Protein AF-A0A937M6S7-F1 (afdb_monomer_lite)

Radius of gyration: 15.02 Å; chains: 1; bounding box: 40×19×40 Å

Sequence (96 aa):
MLNLKNAKRAILVMGVISVAIALLHTFIDQSYVGAMIGISSASVFYYLHRNPMMLMAKSWAEFGELADNSRDQKFVWGFLAYHAIMLAAILYIWLV

Foldseek 3Di:
DDDLVNLLVVLVVQLVVLCVQLCCCLPPVLDLVSNLRSLLSNLVSVQCNQQVCLVVDPDPVSNVVSLVVGPPCCSNVDDDVSVVSSVVSNVSSVPD

Structure (mmCIF, N/CA/C/O backbone):
data_AF-A0A937M6S7-F1
#
_entry.id   AF-A0A937M6S7-F1
#
loop_
_atom_site.group_PDB
_atom_site.id
_atom_site.type_symbol
_atom_site.label_atom_id
_atom_site.label_alt_id
_atom_site.label_comp_id
_atom_site.label_asym_id
_atom_site.label_entity_id
_atom_site.label_seq_id
_atom_site.pdbx_PDB_ins_code
_atom_site.Cartn_x
_atom_site.Cartn_y
_atom_site.Cartn_z
_atom_site.occupancy
_atom_site.B_iso_or_equiv
_atom_site.auth_seq_id
_atom_site.auth_comp_id
_atom_site.auth_asym_id
_atom_site.auth_atom_id
_atom_site.pdbx_PDB_model_num
ATOM 1 N N . MET A 1 1 ? 24.009 1.387 -7.950 1.00 57.12 1 MET A N 1
ATOM 2 C CA . MET A 1 1 ? 22.996 1.047 -8.975 1.00 57.12 1 MET A CA 1
ATOM 3 C C . MET A 1 1 ? 21.982 0.097 -8.351 1.00 57.12 1 MET A C 1
ATOM 5 O O . MET A 1 1 ? 22.388 -0.951 -7.857 1.00 57.12 1 MET A O 1
ATOM 9 N N . LEU A 1 2 ? 20.701 0.471 -8.285 1.00 67.81 2 LEU A N 1
ATOM 10 C CA . LEU A 1 2 ? 19.649 -0.420 -7.788 1.00 67.81 2 LEU A CA 1
ATOM 11 C C . LEU A 1 2 ? 19.486 -1.566 -8.800 1.00 67.81 2 LEU A C 1
ATOM 13 O O . LEU A 1 2 ? 19.226 -1.312 -9.971 1.00 67.81 2 LEU A O 1
ATOM 17 N N . ASN A 1 3 ? 19.698 -2.814 -8.383 1.00 87.06 3 ASN A N 1
ATOM 18 C CA . ASN A 1 3 ? 19.375 -3.968 -9.222 1.00 87.06 3 ASN A CA 1
ATOM 19 C C . ASN A 1 3 ? 17.946 -4.445 -8.918 1.00 87.06 3 ASN A C 1
ATOM 21 O O . ASN A 1 3 ? 17.404 -4.180 -7.842 1.00 87.06 3 ASN A O 1
ATOM 25 N N . LEU A 1 4 ? 17.341 -5.188 -9.847 1.00 87.56 4 LEU A N 1
ATOM 26 C CA . LEU A 1 4 ? 15.948 -5.634 -9.729 1.00 87.56 4 LEU A CA 1
ATOM 27 C C . LEU A 1 4 ? 15.680 -6.439 -8.443 1.00 87.56 4 LEU A C 1
ATOM 29 O O . LEU A 1 4 ? 14.603 -6.352 -7.855 1.00 87.56 4 LEU A O 1
ATOM 33 N N . LYS A 1 5 ? 16.671 -7.209 -7.976 1.00 88.88 5 LYS A N 1
ATOM 34 C CA . LYS A 1 5 ? 16.579 -7.986 -6.731 1.00 88.88 5 LYS A CA 1
ATOM 35 C C . LYS A 1 5 ? 16.431 -7.073 -5.512 1.00 88.88 5 LYS A C 1
ATOM 37 O O . LYS A 1 5 ? 15.583 -7.326 -4.659 1.00 88.88 5 LYS A O 1
ATOM 42 N N . ASN A 1 6 ? 17.228 -6.013 -5.442 1.00 89.31 6 ASN A N 1
ATOM 43 C CA . ASN A 1 6 ? 17.185 -5.042 -4.356 1.00 89.31 6 ASN A CA 1
ATOM 44 C C . ASN A 1 6 ? 15.929 -4.167 -4.442 1.00 89.31 6 ASN A C 1
ATOM 46 O O . ASN A 1 6 ? 15.321 -3.909 -3.409 1.00 89.31 6 ASN A O 1
ATOM 50 N N . ALA A 1 7 ? 15.481 -3.808 -5.651 1.00 88.06 7 ALA A N 1
ATOM 51 C CA . ALA A 1 7 ? 14.222 -3.091 -5.866 1.00 88.06 7 ALA A CA 1
ATOM 52 C C . ALA A 1 7 ? 13.021 -3.876 -5.315 1.00 88.06 7 ALA A C 1
ATOM 54 O O . ALA A 1 7 ? 12.255 -3.361 -4.505 1.00 88.06 7 ALA A O 1
ATOM 55 N N . LYS A 1 8 ? 12.906 -5.165 -5.665 1.00 90.81 8 LYS A N 1
ATOM 56 C CA . LYS A 1 8 ? 11.847 -6.049 -5.149 1.00 90.81 8 LYS A CA 1
ATOM 57 C C . LYS A 1 8 ? 11.852 -6.153 -3.624 1.00 90.81 8 LYS A C 1
ATOM 59 O O . LYS A 1 8 ? 10.788 -6.142 -3.011 1.00 90.81 8 LYS A O 1
ATOM 64 N N . ARG A 1 9 ? 13.040 -6.261 -3.016 1.00 91.62 9 ARG A N 1
ATOM 65 C CA . ARG A 1 9 ? 13.192 -6.312 -1.553 1.00 91.62 9 ARG A CA 1
ATOM 66 C C . ARG A 1 9 ? 12.766 -5.003 -0.899 1.00 91.62 9 ARG A C 1
ATOM 68 O O . ARG A 1 9 ? 12.017 -5.045 0.067 1.00 91.62 9 ARG A O 1
ATOM 75 N N . ALA A 1 10 ? 13.199 -3.869 -1.445 1.00 91.12 10 ALA A N 1
ATOM 76 C CA . ALA A 1 10 ? 12.814 -2.556 -0.946 1.00 91.12 10 ALA A CA 1
ATOM 77 C C . ALA A 1 10 ? 11.293 -2.363 -1.014 1.00 91.12 10 ALA A C 1
ATOM 79 O O . ALA A 1 10 ? 10.688 -2.013 -0.009 1.00 91.12 10 ALA A O 1
ATOM 80 N N . ILE A 1 11 ? 10.660 -2.690 -2.148 1.00 94.06 11 ILE A N 1
ATOM 81 C CA . ILE A 1 11 ? 9.198 -2.614 -2.295 1.00 94.06 11 ILE A CA 1
ATOM 82 C C . ILE A 1 11 ? 8.485 -3.479 -1.253 1.00 94.06 11 ILE A C 1
ATOM 84 O O . ILE A 1 11 ? 7.525 -3.026 -0.639 1.00 94.06 11 ILE A O 1
ATOM 88 N N . LEU A 1 12 ? 8.946 -4.716 -1.049 1.00 94.12 12 LEU A N 1
ATOM 89 C CA . LEU A 1 12 ? 8.335 -5.617 -0.075 1.00 94.12 12 LEU A CA 1
ATOM 90 C C . LEU A 1 12 ? 8.404 -5.028 1.340 1.00 94.12 12 LEU A C 1
ATOM 92 O O . LEU A 1 12 ? 7.398 -5.006 2.042 1.00 94.12 12 LEU A O 1
ATOM 96 N N . VAL A 1 13 ? 9.573 -4.517 1.733 1.00 95.62 13 VAL A N 1
ATOM 97 C CA . VAL A 1 13 ? 9.773 -3.865 3.034 1.00 95.62 13 VAL A CA 1
ATOM 98 C C . VAL A 1 13 ? 8.857 -2.649 3.175 1.00 95.62 13 VAL A C 1
ATOM 100 O O . VAL A 1 13 ? 8.172 -2.523 4.184 1.00 95.62 13 VAL A O 1
ATOM 103 N N . MET A 1 14 ? 8.771 -1.799 2.149 1.00 96.44 14 MET A N 1
ATOM 104 C CA . MET A 1 14 ? 7.884 -0.632 2.157 1.00 96.44 14 MET A CA 1
ATOM 105 C C . MET A 1 14 ? 6.404 -1.018 2.229 1.00 96.44 14 MET A C 1
ATOM 107 O O . MET A 1 14 ? 5.632 -0.358 2.922 1.00 96.44 14 MET A O 1
ATOM 111 N N . GLY A 1 15 ? 6.006 -2.113 1.577 1.00 96.50 15 GLY A N 1
ATOM 112 C CA . GLY A 1 15 ? 4.661 -2.673 1.695 1.00 96.50 15 GLY A CA 1
ATOM 113 C C . GLY A 1 15 ? 4.346 -3.105 3.127 1.00 96.50 15 GLY A C 1
ATOM 114 O O . GLY A 1 15 ? 3.308 -2.726 3.662 1.00 96.50 15 GLY A O 1
ATOM 115 N N . VAL A 1 16 ? 5.266 -3.820 3.782 1.00 97.25 16 VAL A N 1
ATOM 116 C CA . VAL A 1 16 ? 5.113 -4.238 5.187 1.00 97.25 16 VAL A CA 1
ATOM 117 C C . VAL A 1 16 ? 5.040 -3.031 6.125 1.00 97.25 16 VAL A C 1
ATOM 119 O O . VAL A 1 16 ? 4.157 -2.980 6.978 1.00 97.25 16 VAL A O 1
ATOM 122 N N . ILE A 1 17 ? 5.914 -2.036 5.944 1.00 97.94 17 ILE A N 1
ATOM 123 C CA . ILE A 1 17 ? 5.889 -0.792 6.728 1.00 97.94 17 ILE A CA 1
ATOM 124 C C . ILE A 1 17 ? 4.551 -0.070 6.545 1.00 97.94 17 ILE A C 1
ATOM 126 O O . ILE A 1 17 ? 3.961 0.378 7.520 1.00 97.94 17 ILE A O 1
ATOM 130 N N . SER A 1 18 ? 4.034 -0.001 5.318 1.00 97.69 18 SER A N 1
ATOM 131 C CA . SER A 1 18 ? 2.754 0.659 5.036 1.00 97.69 18 SER A CA 1
ATOM 132 C C . SER A 1 18 ? 1.581 -0.029 5.736 1.00 97.69 18 SER A C 1
ATOM 134 O O . SER A 1 18 ? 0.718 0.646 6.290 1.00 97.69 18 SER A O 1
ATOM 136 N N . VAL A 1 19 ? 1.576 -1.367 5.774 1.00 97.56 19 VAL A N 1
ATOM 137 C CA . VAL A 1 19 ? 0.590 -2.134 6.551 1.00 97.56 19 VAL A CA 1
ATOM 138 C C . VAL A 1 19 ? 0.745 -1.854 8.046 1.00 97.56 19 VAL A C 1
ATOM 140 O O . VAL A 1 19 ? -0.252 -1.616 8.719 1.00 97.56 19 VAL A O 1
ATOM 143 N N . ALA A 1 20 ? 1.971 -1.822 8.573 1.00 98.06 20 ALA A N 1
ATOM 144 C CA . ALA A 1 20 ? 2.206 -1.504 9.981 1.00 98.06 20 ALA A CA 1
ATOM 145 C C . ALA A 1 20 ? 1.711 -0.093 10.350 1.00 98.06 20 ALA A C 1
ATOM 147 O O . ALA A 1 20 ? 1.053 0.068 11.372 1.00 98.06 20 ALA A O 1
ATOM 148 N N . ILE A 1 21 ? 1.953 0.903 9.491 1.00 97.88 21 ILE A N 1
ATOM 149 C CA . ILE A 1 21 ? 1.446 2.278 9.640 1.00 97.88 21 ILE A CA 1
ATOM 150 C C . ILE A 1 21 ? -0.086 2.298 9.612 1.00 97.88 21 ILE A C 1
ATOM 152 O O . ILE A 1 21 ? -0.706 2.951 10.450 1.00 97.88 21 ILE A O 1
ATOM 156 N N . ALA A 1 22 ? -0.704 1.557 8.685 1.00 97.88 22 ALA A N 1
ATOM 157 C CA . ALA A 1 22 ? -2.157 1.439 8.613 1.00 97.88 22 ALA A CA 1
ATOM 158 C C . ALA A 1 22 ? -2.736 0.891 9.924 1.00 97.88 22 ALA A C 1
ATOM 160 O O . ALA A 1 22 ? -3.687 1.457 10.456 1.00 97.88 22 ALA A O 1
ATOM 161 N N . LEU A 1 23 ? -2.146 -0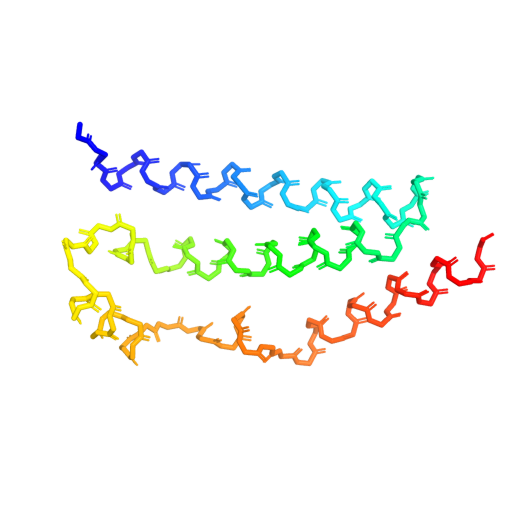.178 10.465 1.00 98.12 23 LEU A N 1
ATOM 162 C CA . LEU A 1 23 ? -2.583 -0.789 11.720 1.00 98.12 23 LEU A CA 1
ATOM 163 C C . LEU A 1 23 ? -2.367 0.148 12.916 1.00 98.12 23 LEU A C 1
ATOM 165 O O . LEU A 1 23 ? -3.295 0.345 13.693 1.00 98.12 23 LEU A O 1
ATOM 169 N N . LEU A 1 24 ? -1.182 0.755 13.039 1.00 98.25 24 LEU A N 1
ATOM 170 C CA . LEU A 1 24 ? -0.852 1.695 14.115 1.00 98.25 24 LEU A CA 1
ATOM 171 C C . LEU A 1 24 ? -1.861 2.846 14.166 1.00 98.25 24 LEU A C 1
ATOM 173 O O . LEU A 1 24 ? -2.467 3.096 15.204 1.00 98.25 24 LEU A O 1
ATOM 177 N N . HIS A 1 25 ? -2.101 3.511 13.038 1.00 98.19 25 HIS A N 1
ATOM 178 C CA . HIS A 1 25 ? -2.993 4.665 13.019 1.00 98.19 25 HIS A CA 1
ATOM 179 C C . HIS A 1 25 ? -4.478 4.309 13.013 1.00 98.19 25 HIS A C 1
ATOM 181 O O . HIS A 1 25 ? -5.285 5.164 13.358 1.00 98.19 25 HIS A O 1
ATOM 187 N N . THR A 1 26 ? -4.853 3.078 12.659 1.00 97.94 26 THR A N 1
ATOM 188 C CA . THR A 1 26 ? -6.245 2.626 12.801 1.00 97.94 26 THR A CA 1
ATOM 189 C C . THR A 1 26 ? -6.553 2.251 14.245 1.00 97.94 26 THR A C 1
ATOM 191 O O . THR A 1 26 ? -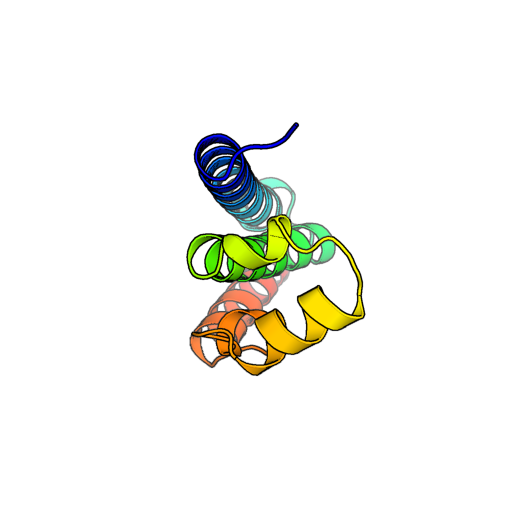7.573 2.674 14.774 1.00 97.94 26 THR A O 1
ATOM 194 N N . PHE A 1 27 ? -5.680 1.474 14.893 1.00 97.75 27 PHE A N 1
ATOM 195 C CA . PHE A 1 27 ? -6.001 0.812 16.160 1.00 97.75 27 PHE A CA 1
ATOM 196 C C . PHE A 1 27 ? -5.395 1.463 17.406 1.00 97.75 27 PHE A C 1
ATOM 198 O O . PHE A 1 27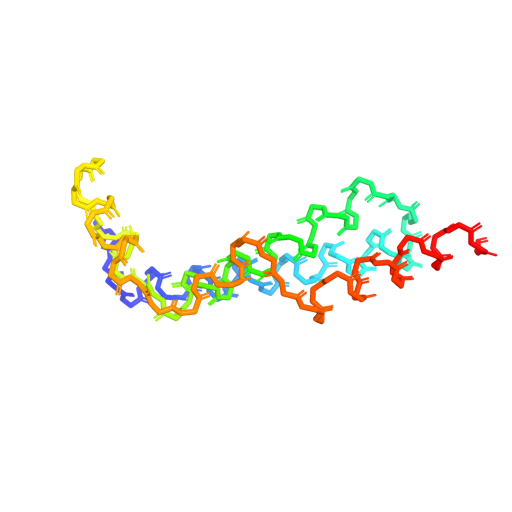 ? -5.913 1.228 18.493 1.00 97.75 27 PHE A O 1
ATOM 205 N N . ILE A 1 28 ? -4.309 2.231 17.273 1.00 97.12 28 ILE A N 1
ATOM 206 C CA . ILE A 1 28 ? -3.580 2.810 18.412 1.00 97.12 28 ILE A CA 1
ATOM 207 C C . ILE A 1 28 ? -3.701 4.334 18.401 1.00 97.12 28 ILE A C 1
ATOM 209 O O . ILE A 1 28 ? -4.260 4.897 19.334 1.00 97.12 28 ILE A O 1
ATOM 213 N N . ASP A 1 29 ? -3.231 5.001 17.342 1.00 96.88 29 ASP A N 1
ATOM 214 C CA . ASP A 1 29 ? -3.232 6.475 17.299 1.00 96.88 29 ASP A CA 1
ATOM 215 C C . ASP A 1 29 ? -4.570 7.062 16.836 1.00 96.88 29 ASP A C 1
ATOM 217 O O . ASP A 1 29 ? -4.786 8.266 16.958 1.00 96.88 29 ASP A O 1
ATOM 221 N N . GLN A 1 30 ? -5.431 6.234 16.234 1.00 96.38 30 GLN A N 1
ATOM 222 C CA . GLN A 1 30 ? -6.761 6.614 15.745 1.00 96.38 30 GLN A CA 1
ATOM 223 C C . GLN A 1 30 ? -6.749 7.864 14.838 1.00 96.38 30 GLN A C 1
ATOM 225 O O . GLN A 1 30 ? -7.617 8.733 14.887 1.00 96.38 30 GLN A O 1
ATOM 230 N N . SER A 1 31 ? -5.738 7.967 13.974 1.00 97.00 31 SER A N 1
ATOM 231 C CA . SER A 1 31 ? -5.576 9.079 13.038 1.00 97.00 31 SER A CA 1
ATOM 232 C C . SER A 1 31 ? -6.122 8.705 11.667 1.00 97.00 31 SER A C 1
ATOM 234 O O . SER A 1 31 ? -5.534 7.881 10.964 1.00 97.00 31 SER A O 1
ATOM 236 N N . TYR A 1 32 ? -7.201 9.367 11.235 1.00 96.12 32 TYR A N 1
ATOM 237 C CA . TYR A 1 32 ? -7.779 9.166 9.900 1.00 96.12 32 TYR A CA 1
ATOM 238 C C . TYR A 1 32 ? -6.744 9.332 8.786 1.00 96.12 32 TYR A C 1
ATOM 240 O O . TYR A 1 32 ? -6.638 8.493 7.892 1.00 96.12 32 TYR A O 1
ATOM 248 N N . VAL A 1 33 ? -5.953 10.407 8.854 1.00 96.88 33 VAL A N 1
ATOM 249 C CA . VAL A 1 33 ? -4.934 10.718 7.844 1.00 96.88 33 VAL A CA 1
ATOM 250 C C . VAL A 1 33 ? -3.850 9.644 7.834 1.00 96.88 33 VAL A C 1
ATOM 252 O O . VAL A 1 33 ? -3.501 9.142 6.767 1.00 96.88 33 VAL A O 1
ATOM 255 N N . GLY A 1 34 ? -3.364 9.240 9.010 1.00 96.69 34 GLY A N 1
ATOM 256 C CA . GLY A 1 34 ? -2.353 8.190 9.127 1.00 96.69 34 GLY A CA 1
ATOM 257 C C . GLY A 1 34 ? -2.839 6.839 8.591 1.00 96.69 34 GLY A C 1
ATOM 258 O O . GLY A 1 34 ? -2.135 6.192 7.813 1.00 96.69 34 GLY A O 1
ATOM 259 N N . ALA A 1 35 ? -4.068 6.442 8.935 1.00 97.00 35 ALA A N 1
ATOM 260 C CA . ALA A 1 35 ? -4.676 5.200 8.467 1.00 97.00 35 ALA A CA 1
ATOM 261 C C . ALA A 1 35 ? -4.858 5.201 6.939 1.00 97.00 35 ALA A C 1
ATOM 263 O O . ALA A 1 35 ? -4.444 4.257 6.263 1.00 97.00 35 ALA A O 1
ATOM 264 N N . MET A 1 36 ? -5.388 6.295 6.377 1.00 96.06 36 MET A N 1
ATOM 265 C CA . MET A 1 36 ? -5.552 6.476 4.929 1.00 96.06 36 MET A CA 1
ATOM 266 C C . MET A 1 36 ? -4.233 6.371 4.167 1.00 96.06 36 MET A C 1
ATOM 268 O O . MET A 1 36 ? -4.165 5.699 3.131 1.00 96.06 36 MET A O 1
ATOM 272 N N . ILE A 1 37 ? -3.186 7.025 4.678 1.00 96.50 37 ILE A N 1
ATOM 273 C CA . ILE A 1 37 ? -1.849 6.984 4.086 1.00 96.50 37 ILE A CA 1
ATOM 274 C C . ILE A 1 37 ? -1.313 5.554 4.113 1.00 96.50 37 ILE A C 1
ATOM 276 O O . ILE A 1 37 ? -0.848 5.070 3.081 1.00 96.50 37 ILE A O 1
ATOM 280 N N . GLY A 1 38 ? -1.411 4.860 5.248 1.00 96.94 38 GLY A N 1
ATOM 281 C CA . GLY A 1 38 ? -0.944 3.481 5.385 1.00 96.94 38 GLY A CA 1
ATOM 282 C C . GLY A 1 38 ? -1.647 2.519 4.423 1.00 96.94 38 GLY A C 1
ATOM 283 O O . GLY A 1 38 ? -0.983 1.802 3.674 1.00 96.94 38 GLY A O 1
ATOM 284 N N . ILE A 1 39 ? -2.986 2.542 4.383 1.00 96.94 39 ILE A N 1
ATOM 285 C CA . ILE A 1 39 ? -3.799 1.653 3.532 1.00 96.94 39 ILE A CA 1
ATOM 286 C C . ILE A 1 39 ? -3.505 1.907 2.047 1.00 96.94 39 ILE A C 1
ATOM 288 O O . ILE A 1 39 ? -3.258 0.968 1.285 1.00 96.94 39 ILE A O 1
ATOM 292 N N . SER A 1 40 ? -3.482 3.176 1.633 1.00 96.00 40 SER A N 1
ATOM 293 C CA . SER A 1 40 ? -3.217 3.549 0.237 1.00 96.00 40 SER A CA 1
ATOM 294 C C . SER A 1 40 ? -1.789 3.196 -0.176 1.00 96.00 40 SER A C 1
ATOM 296 O O . SER A 1 40 ? -1.579 2.602 -1.234 1.00 96.00 40 SER A O 1
ATOM 298 N N . SER A 1 41 ? -0.808 3.462 0.691 1.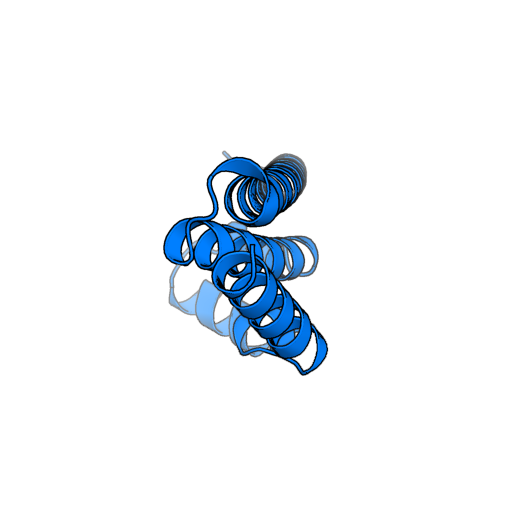00 96.25 41 SER A N 1
ATOM 299 C CA . SER A 1 41 ? 0.593 3.105 0.443 1.00 96.25 41 SER A CA 1
ATOM 300 C C . SER A 1 41 ? 0.774 1.592 0.340 1.00 96.25 41 SER A C 1
ATOM 302 O O . SER A 1 41 ? 1.449 1.122 -0.573 1.00 96.25 41 SER A O 1
ATOM 304 N N . ALA A 1 42 ? 0.120 0.805 1.201 1.00 96.00 42 ALA A N 1
ATOM 305 C CA . ALA A 1 42 ? 0.176 -0.654 1.140 1.00 96.00 42 ALA A CA 1
ATOM 306 C C . ALA A 1 42 ? -0.357 -1.186 -0.200 1.00 96.00 42 ALA A C 1
ATOM 308 O O . ALA A 1 42 ? 0.268 -2.056 -0.811 1.00 96.00 42 ALA A O 1
ATOM 309 N N . SER A 1 43 ? -1.460 -0.616 -0.696 1.00 95.38 43 SER A N 1
ATOM 310 C CA . SER A 1 43 ? -2.026 -0.957 -2.006 1.00 95.38 43 SER A CA 1
ATOM 311 C C . SER A 1 43 ? -1.062 -0.622 -3.154 1.00 95.38 43 SER A C 1
ATOM 313 O O . SER A 1 43 ? -0.779 -1.469 -4.005 1.00 95.38 43 SER A O 1
ATOM 315 N N . VAL A 1 44 ? -0.470 0.576 -3.141 1.00 94.88 44 VAL A N 1
ATOM 316 C CA . VAL A 1 44 ? 0.498 1.011 -4.162 1.00 94.88 44 VAL A CA 1
ATOM 317 C C . VAL A 1 44 ? 1.774 0.164 -4.134 1.00 94.88 44 VAL A C 1
ATOM 319 O O . VAL A 1 44 ? 2.258 -0.262 -5.184 1.00 94.88 44 VAL A O 1
ATOM 322 N N . PHE A 1 45 ? 2.323 -0.147 -2.959 1.00 95.50 45 PHE A N 1
ATOM 323 C CA . PHE A 1 45 ? 3.511 -0.998 -2.867 1.00 95.50 45 PHE A CA 1
ATOM 324 C C . PHE A 1 45 ? 3.221 -2.445 -3.262 1.00 95.50 45 PHE A C 1
ATOM 326 O O . PHE A 1 45 ? 4.085 -3.090 -3.856 1.00 95.50 45 PHE A O 1
ATOM 333 N N . TYR A 1 46 ? 2.007 -2.951 -3.032 1.00 94.00 46 TYR A N 1
ATOM 334 C CA . TYR A 1 46 ? 1.596 -4.240 -3.581 1.00 94.00 46 TYR A CA 1
ATOM 335 C C . TYR A 1 46 ? 1.564 -4.220 -5.118 1.00 94.00 46 TYR A C 1
ATOM 337 O O . TYR A 1 46 ? 2.100 -5.126 -5.761 1.00 94.00 46 TYR A O 1
ATOM 345 N N . TYR A 1 47 ? 1.032 -3.156 -5.724 1.00 95.00 47 TYR A N 1
ATOM 346 C CA . TYR A 1 47 ? 1.094 -2.953 -7.174 1.00 95.00 47 TYR A CA 1
ATOM 347 C C . TYR A 1 47 ? 2.539 -2.918 -7.699 1.00 95.00 47 TYR A C 1
ATOM 349 O O . TYR A 1 47 ? 2.871 -3.628 -8.652 1.00 95.00 47 TYR A O 1
ATOM 357 N N . LEU A 1 48 ? 3.427 -2.155 -7.056 1.00 94.25 48 LEU A N 1
ATOM 358 C CA . LEU A 1 48 ? 4.841 -2.085 -7.440 1.00 94.25 48 LEU A CA 1
ATOM 359 C C . LEU A 1 48 ? 5.552 -3.428 -7.253 1.00 94.25 48 LEU A C 1
ATOM 361 O O . LEU A 1 48 ? 6.434 -3.776 -8.035 1.00 94.25 48 LEU A O 1
ATOM 365 N N . HIS A 1 49 ? 5.154 -4.221 -6.256 1.00 92.56 49 HIS A N 1
ATOM 366 C CA . HIS A 1 49 ? 5.721 -5.548 -6.023 1.00 92.56 49 HIS A CA 1
ATOM 367 C C . HIS A 1 49 ? 5.426 -6.484 -7.201 1.00 92.56 49 HIS A C 1
ATOM 369 O O . HIS A 1 49 ? 6.273 -7.288 -7.599 1.00 92.56 49 HIS A O 1
ATOM 375 N N . ARG A 1 50 ? 4.230 -6.343 -7.780 1.00 91.69 50 ARG A N 1
ATOM 376 C CA . ARG A 1 50 ? 3.754 -7.083 -8.954 1.00 91.69 50 ARG A CA 1
ATOM 377 C C . ARG A 1 50 ? 4.339 -6.546 -10.263 1.00 91.69 50 ARG A C 1
ATOM 379 O O . ARG A 1 50 ? 4.521 -7.325 -11.195 1.00 91.69 50 ARG A O 1
ATOM 386 N N . ASN A 1 51 ? 4.707 -5.264 -10.302 1.00 93.56 51 ASN A N 1
ATOM 387 C CA . ASN A 1 51 ? 5.266 -4.573 -11.468 1.00 93.56 51 ASN A CA 1
ATOM 388 C C . ASN A 1 51 ? 6.633 -3.919 -11.150 1.00 93.56 51 ASN A C 1
ATOM 390 O O . ASN A 1 51 ? 6.798 -2.706 -11.262 1.00 93.56 51 ASN A O 1
ATOM 394 N N . PRO A 1 52 ? 7.661 -4.697 -10.768 1.00 90.44 52 PRO A N 1
ATOM 395 C CA . PRO A 1 52 ? 8.922 -4.169 -10.232 1.00 90.44 52 PRO A CA 1
ATOM 396 C C . PRO A 1 52 ? 9.784 -3.437 -11.273 1.00 90.44 52 PRO A C 1
ATOM 398 O O . PRO A 1 52 ? 10.683 -2.685 -10.900 1.00 90.44 52 PRO A O 1
ATOM 401 N N . MET A 1 53 ? 9.517 -3.646 -12.568 1.00 89.44 53 MET A N 1
ATOM 402 C CA . MET A 1 53 ? 10.187 -2.935 -13.664 1.00 89.44 53 MET A CA 1
ATOM 403 C C . MET A 1 53 ? 9.895 -1.432 -13.642 1.00 89.44 53 MET A C 1
ATOM 405 O O . MET A 1 53 ? 10.732 -0.660 -14.094 1.00 89.44 53 MET A O 1
ATOM 409 N N . MET A 1 54 ? 8.779 -1.010 -13.035 1.00 89.88 54 MET A N 1
ATOM 410 C CA . MET A 1 54 ? 8.430 0.403 -12.851 1.00 89.88 54 MET A CA 1
ATOM 411 C C . MET A 1 54 ? 9.539 1.194 -12.142 1.00 89.88 54 MET A C 1
ATOM 413 O O . MET A 1 54 ? 9.795 2.342 -12.481 1.00 89.88 54 MET A O 1
ATOM 417 N N . LEU A 1 55 ? 10.242 0.573 -11.186 1.00 87.12 55 LEU A N 1
ATOM 418 C CA . LEU A 1 55 ? 11.346 1.212 -10.457 1.00 87.12 55 LEU A CA 1
ATOM 419 C C . LEU A 1 55 ? 12.675 1.224 -11.223 1.00 87.12 55 LEU A C 1
ATOM 421 O O . LEU A 1 55 ? 13.663 1.766 -10.731 1.00 87.12 55 LEU A O 1
ATOM 425 N N . MET A 1 56 ? 12.719 0.580 -12.387 1.00 88.75 56 MET A N 1
ATOM 426 C CA . MET A 1 56 ? 13.898 0.513 -13.249 1.00 88.75 56 MET A CA 1
ATOM 427 C C . MET A 1 56 ? 13.806 1.484 -14.432 1.00 88.75 56 MET A C 1
ATOM 429 O O . MET A 1 56 ? 14.785 1.605 -15.169 1.00 88.75 56 MET A O 1
ATOM 433 N N . ALA A 1 57 ? 12.665 2.163 -14.601 1.00 91.50 57 ALA A N 1
ATOM 434 C CA . ALA A 1 57 ? 12.461 3.147 -15.652 1.00 91.50 57 ALA A CA 1
ATOM 435 C C . ALA A 1 57 ? 13.497 4.274 -15.547 1.00 91.50 57 ALA A C 1
ATOM 437 O O . ALA A 1 57 ? 13.725 4.838 -14.475 1.00 91.50 57 ALA A O 1
ATOM 438 N N . LYS A 1 58 ? 14.131 4.610 -16.669 1.00 91.31 58 LYS A N 1
ATOM 439 C CA . LYS A 1 58 ? 15.176 5.640 -16.748 1.00 91.31 58 LYS A CA 1
ATOM 440 C C . LYS A 1 58 ? 14.622 7.011 -17.115 1.00 91.31 58 LYS A C 1
ATOM 442 O O . LYS A 1 58 ? 15.332 8.007 -17.009 1.00 91.31 58 LYS A O 1
ATOM 447 N N . SER A 1 59 ? 13.376 7.062 -17.577 1.00 94.44 59 SER A N 1
ATOM 448 C CA . SER A 1 59 ? 12.694 8.285 -17.986 1.00 94.44 59 SER A CA 1
ATOM 449 C C . SER A 1 59 ? 11.203 8.216 -17.671 1.00 94.44 59 SER A C 1
ATOM 451 O O . SER A 1 59 ? 10.640 7.136 -17.496 1.00 94.44 59 SER A O 1
ATOM 453 N N . TRP A 1 60 ? 10.553 9.379 -17.654 1.00 91.69 60 TRP A N 1
ATOM 454 C CA . TRP A 1 60 ? 9.100 9.470 -17.504 1.00 91.69 60 TRP A CA 1
ATOM 455 C C . TRP A 1 60 ? 8.335 8.820 -18.661 1.00 91.69 60 TRP A C 1
ATOM 457 O O . TRP A 1 60 ? 7.274 8.253 -18.428 1.00 91.69 60 TRP A O 1
ATOM 467 N N . ALA A 1 61 ? 8.884 8.849 -19.880 1.00 95.31 61 ALA A N 1
ATOM 468 C CA . ALA A 1 61 ? 8.282 8.183 -21.034 1.00 95.31 61 ALA A CA 1
ATOM 469 C C . ALA A 1 61 ? 8.288 6.654 -20.865 1.00 95.31 61 ALA A C 1
ATOM 471 O O . ALA A 1 61 ? 7.249 6.017 -20.999 1.00 95.31 61 ALA A O 1
ATOM 472 N N . GLU A 1 62 ? 9.435 6.085 -20.476 1.00 93.81 62 GLU A N 1
ATOM 473 C CA . GLU A 1 62 ? 9.564 4.648 -20.185 1.00 93.81 62 GLU A CA 1
ATOM 474 C C . GLU A 1 62 ? 8.674 4.232 -19.005 1.00 93.81 62 GLU A C 1
ATOM 476 O O . GLU A 1 62 ? 8.038 3.182 -19.037 1.00 93.81 62 GLU A O 1
ATOM 481 N N . PHE A 1 63 ? 8.582 5.069 -17.966 1.00 92.69 63 PHE A N 1
ATOM 482 C CA . PHE A 1 63 ? 7.681 4.821 -16.844 1.00 92.69 63 PHE A CA 1
ATOM 483 C C . PHE A 1 63 ? 6.211 4.805 -17.280 1.00 92.69 63 PHE A C 1
ATOM 485 O O . PHE A 1 63 ? 5.472 3.927 -16.845 1.00 92.69 63 PHE A O 1
ATOM 492 N N . GLY A 1 64 ? 5.794 5.749 -18.131 1.00 91.38 64 GLY A N 1
ATOM 493 C CA . GLY A 1 64 ? 4.435 5.812 -18.674 1.00 91.38 64 GLY A CA 1
ATOM 494 C C . GLY A 1 64 ? 4.081 4.566 -19.482 1.00 91.38 64 GLY A C 1
ATOM 495 O O . GLY A 1 64 ? 3.071 3.929 -19.209 1.00 91.38 64 GLY A O 1
ATOM 496 N N . GLU A 1 65 ? 4.968 4.137 -20.382 1.00 94.31 65 GLU A N 1
ATOM 497 C CA . GLU A 1 65 ? 4.768 2.916 -21.170 1.00 94.31 65 GLU A CA 1
ATOM 498 C C . GLU A 1 65 ? 4.666 1.665 -20.281 1.00 94.31 65 GLU A C 1
ATOM 500 O O . GLU A 1 65 ? 3.800 0.810 -20.485 1.00 94.31 65 GLU A O 1
ATOM 505 N N . LEU A 1 66 ? 5.514 1.559 -19.252 1.00 94.12 66 LEU A N 1
ATOM 506 C CA . LEU A 1 66 ? 5.432 0.471 -18.278 1.00 94.12 66 LEU A CA 1
ATOM 507 C C . LEU A 1 66 ? 4.149 0.543 -17.438 1.00 94.12 66 LEU A C 1
ATOM 509 O O . LEU A 1 66 ? 3.589 -0.504 -17.116 1.00 94.12 66 LEU A O 1
ATOM 513 N N . ALA A 1 67 ? 3.682 1.745 -17.086 1.00 90.31 67 ALA A N 1
ATOM 514 C CA . ALA A 1 67 ? 2.455 1.951 -16.324 1.00 90.31 67 ALA A CA 1
ATOM 515 C C . ALA A 1 67 ? 1.226 1.531 -17.133 1.00 90.31 67 ALA A C 1
ATOM 517 O O . ALA A 1 67 ? 0.402 0.771 -16.620 1.00 90.31 67 ALA A O 1
ATOM 518 N N . ASP A 1 68 ? 1.138 1.951 -18.392 1.00 91.19 68 ASP A N 1
ATOM 519 C CA . ASP A 1 68 ? 0.020 1.652 -19.291 1.00 91.19 68 ASP A CA 1
ATOM 520 C C . ASP A 1 68 ? -0.110 0.148 -19.556 1.00 91.19 68 ASP A C 1
ATOM 522 O O . ASP A 1 68 ? -1.215 -0.390 -19.601 1.00 91.19 68 ASP A O 1
ATOM 526 N N . ASN A 1 69 ? 1.026 -0.550 -19.641 1.00 91.12 69 ASN A N 1
ATOM 527 C CA . ASN A 1 69 ? 1.087 -1.998 -19.853 1.00 91.12 69 ASN A CA 1
ATOM 528 C C . ASN A 1 69 ? 1.141 -2.821 -18.551 1.00 91.12 69 ASN A C 1
ATOM 530 O O . ASN A 1 69 ? 1.255 -4.052 -18.587 1.00 91.12 69 ASN A O 1
ATOM 534 N N . SER A 1 70 ? 1.101 -2.167 -17.389 1.00 91.31 70 SER A N 1
ATOM 535 C CA . SER A 1 70 ? 1.218 -2.841 -16.097 1.00 91.31 70 SER A CA 1
ATOM 536 C C . SER A 1 70 ? -0.010 -3.691 -15.773 1.00 91.31 70 SER A C 1
ATOM 538 O O . SER A 1 70 ? -1.147 -3.411 -16.158 1.00 91.31 70 SER A O 1
ATOM 540 N N . ARG A 1 71 ? 0.209 -4.751 -14.995 1.00 89.25 71 ARG A N 1
ATOM 541 C CA . ARG A 1 71 ? -0.887 -5.577 -14.483 1.00 89.25 71 ARG A CA 1
ATOM 542 C C . ARG A 1 71 ? -1.434 -4.959 -13.207 1.00 89.25 71 ARG A C 1
ATOM 544 O O . ARG A 1 71 ? -0.724 -4.276 -12.476 1.00 89.25 71 ARG A O 1
ATOM 551 N N . ASP A 1 72 ? -2.676 -5.300 -12.883 1.00 91.00 72 ASP A N 1
ATOM 552 C CA . ASP A 1 72 ? -3.257 -5.016 -11.572 1.00 91.00 72 ASP A CA 1
ATOM 553 C C . ASP A 1 72 ? -3.345 -3.501 -11.224 1.00 91.00 72 ASP A C 1
ATOM 555 O O . ASP A 1 72 ? -3.343 -3.132 -10.050 1.00 91.00 72 ASP A O 1
ATOM 559 N N . GLN A 1 73 ? -3.505 -2.611 -12.218 1.00 90.88 73 GLN A N 1
ATOM 560 C CA . GLN A 1 73 ? -3.663 -1.150 -12.031 1.00 90.88 73 GLN A CA 1
ATOM 561 C C . GLN A 1 73 ? -4.779 -0.754 -11.041 1.00 90.88 73 GLN A C 1
ATOM 563 O O . GLN A 1 73 ? -4.736 0.315 -10.434 1.00 90.88 73 GLN A O 1
ATOM 568 N N . LYS A 1 74 ? -5.763 -1.635 -10.815 1.00 90.88 74 LYS A N 1
ATOM 569 C CA . LYS A 1 74 ? -6.830 -1.481 -9.809 1.00 90.88 74 LYS A CA 1
ATOM 570 C C . LYS A 1 74 ? -6.320 -1.204 -8.387 1.00 90.88 74 LYS A C 1
ATOM 572 O O . LYS A 1 74 ? -7.035 -0.616 -7.590 1.00 90.88 74 LYS A O 1
ATOM 577 N N . PHE A 1 75 ? -5.099 -1.613 -8.042 1.00 90.25 75 PHE A N 1
ATOM 578 C CA . PHE A 1 75 ? -4.511 -1.308 -6.731 1.00 90.25 75 PHE A CA 1
ATOM 579 C C . PHE A 1 75 ? -4.022 0.146 -6.616 1.00 90.25 75 PHE A C 1
ATOM 581 O O . PHE A 1 75 ? -3.799 0.615 -5.503 1.00 90.25 75 PHE A O 1
ATOM 588 N N . VAL A 1 76 ? -3.873 0.858 -7.737 1.00 88.81 76 VAL A N 1
ATOM 589 C CA . VAL A 1 76 ? -3.579 2.299 -7.773 1.00 88.81 76 VAL A CA 1
ATOM 590 C C . VAL A 1 76 ? -4.877 3.100 -7.848 1.00 88.81 76 VAL A C 1
ATOM 592 O O . VAL A 1 76 ? -5.069 4.027 -7.072 1.00 88.81 76 VAL A O 1
ATOM 595 N N . TRP A 1 77 ? -5.787 2.714 -8.746 1.00 85.56 77 TRP A N 1
ATOM 596 C CA . TRP A 1 77 ? -7.050 3.432 -8.969 1.00 85.56 77 TRP A CA 1
ATOM 597 C C . TRP A 1 77 ? -8.117 3.177 -7.900 1.00 85.56 77 TRP A C 1
ATOM 599 O O . TRP A 1 77 ? -9.047 3.966 -7.757 1.00 85.56 77 TRP A O 1
ATOM 609 N N . GLY A 1 78 ? -7.986 2.082 -7.156 1.00 86.69 78 GLY A N 1
ATOM 610 C CA . GLY A 1 78 ? -8.991 1.609 -6.216 1.00 86.69 78 GLY A CA 1
ATOM 611 C C . GLY A 1 78 ? -9.778 0.418 -6.760 1.00 86.69 78 GLY A C 1
ATOM 612 O O . GLY A 1 78 ? -9.972 0.223 -7.961 1.00 86.69 78 GLY A O 1
ATOM 613 N N . PHE A 1 79 ? -10.217 -0.425 -5.834 1.00 89.75 79 PHE A N 1
ATOM 614 C CA . PHE A 1 79 ? -11.087 -1.567 -6.084 1.00 89.75 79 PHE A CA 1
ATOM 615 C C . PHE A 1 79 ? -11.985 -1.773 -4.867 1.00 89.75 79 PHE A C 1
ATOM 617 O O . PHE A 1 79 ? -11.728 -1.223 -3.795 1.00 89.75 79 PHE A O 1
ATOM 624 N N . LEU A 1 80 ? -13.035 -2.583 -5.008 1.00 92.62 80 LEU A N 1
ATOM 625 C CA . LEU A 1 80 ? -14.073 -2.695 -3.981 1.00 92.62 80 LEU A CA 1
ATOM 626 C C . LEU A 1 80 ? -13.518 -3.029 -2.586 1.00 92.62 80 LEU A C 1
ATOM 628 O O . LEU A 1 80 ? -13.909 -2.394 -1.611 1.00 92.62 80 LEU A O 1
ATOM 632 N N . ALA A 1 81 ? -12.572 -3.970 -2.481 1.00 91.75 81 ALA A N 1
ATOM 633 C CA . ALA A 1 81 ? -12.015 -4.332 -1.177 1.00 91.75 81 ALA A CA 1
ATOM 634 C C . ALA A 1 81 ? -11.136 -3.220 -0.580 1.00 91.75 81 ALA A C 1
ATOM 636 O O . ALA A 1 81 ? -11.159 -3.029 0.630 1.00 91.75 81 ALA A O 1
ATOM 637 N N . TYR A 1 82 ? -10.413 -2.452 -1.406 1.00 92.50 82 TYR A N 1
ATOM 638 C CA . TYR A 1 82 ? -9.686 -1.268 -0.936 1.00 92.50 82 TYR A CA 1
ATOM 639 C C . TYR A 1 82 ? -10.643 -0.254 -0.301 1.00 92.50 82 TYR A C 1
ATOM 641 O O . TYR A 1 82 ? -10.410 0.180 0.825 1.00 92.50 82 TYR A O 1
ATOM 649 N N . HIS A 1 83 ? -11.755 0.061 -0.971 1.00 93.81 83 HIS A N 1
ATOM 650 C CA . HIS A 1 83 ? -12.749 0.991 -0.432 1.00 93.81 83 HIS A CA 1
ATOM 651 C C . HIS A 1 83 ? -13.436 0.446 0.824 1.00 93.81 83 HIS A C 1
ATOM 653 O O . HIS A 1 8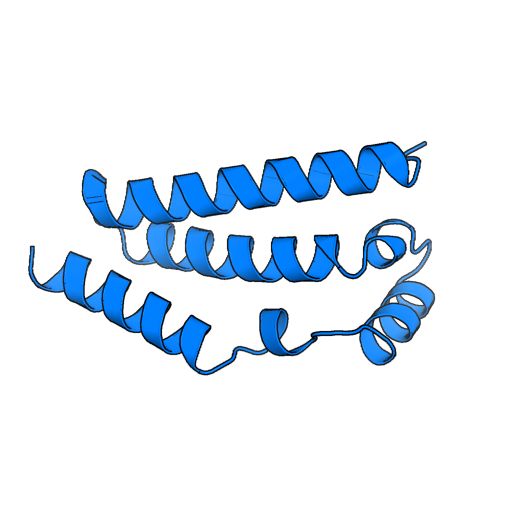3 ? -13.673 1.206 1.758 1.00 93.81 83 HIS A O 1
ATOM 659 N N . ALA A 1 84 ? -13.703 -0.861 0.881 1.00 96.44 84 ALA A N 1
ATOM 660 C CA . ALA A 1 84 ? -14.271 -1.500 2.064 1.00 96.44 84 ALA A CA 1
ATOM 661 C C . ALA A 1 84 ? -13.323 -1.431 3.274 1.00 96.44 84 ALA A C 1
ATOM 663 O O . ALA A 1 84 ? -13.763 -1.080 4.364 1.00 96.44 84 ALA A O 1
ATOM 664 N N . ILE A 1 85 ? -12.027 -1.708 3.084 1.00 95.88 85 ILE A N 1
ATOM 665 C CA . ILE A 1 85 ? -11.011 -1.604 4.145 1.00 95.88 85 ILE A CA 1
ATOM 666 C C . ILE A 1 85 ? -10.866 -0.153 4.606 1.00 95.88 85 ILE A C 1
ATOM 668 O O . ILE A 1 85 ? -10.834 0.108 5.805 1.00 95.88 85 ILE A O 1
ATOM 672 N N . MET A 1 86 ? -10.827 0.790 3.662 1.00 96.06 86 MET A N 1
ATOM 673 C CA . MET A 1 86 ? -10.804 2.217 3.967 1.00 96.06 86 MET A CA 1
ATOM 674 C C . MET A 1 86 ? -12.007 2.632 4.820 1.00 96.06 86 MET A C 1
ATOM 676 O O . MET A 1 86 ? -11.840 3.222 5.886 1.00 96.06 86 MET A O 1
ATOM 680 N N . LEU A 1 87 ? -13.218 2.297 4.373 1.00 96.75 87 LEU A N 1
ATOM 681 C CA . LEU A 1 87 ? -14.438 2.622 5.102 1.00 96.75 87 LEU A CA 1
ATOM 682 C C . LEU A 1 87 ? -14.442 1.978 6.492 1.00 96.75 87 LEU A C 1
ATOM 684 O O . LEU A 1 87 ? -14.773 2.649 7.462 1.00 96.75 87 LEU A O 1
ATOM 688 N N . ALA A 1 88 ? -14.033 0.713 6.606 1.00 97.31 88 ALA A N 1
ATOM 689 C CA . ALA A 1 88 ? -13.951 0.018 7.886 1.00 97.31 88 ALA A CA 1
ATOM 690 C C . ALA A 1 88 ? -12.972 0.696 8.857 1.00 97.31 88 ALA A C 1
ATOM 692 O O . ALA A 1 88 ? -13.302 0.855 10.028 1.00 97.31 88 ALA A O 1
ATOM 693 N N . ALA A 1 89 ? -11.804 1.137 8.381 1.00 97.12 89 ALA A N 1
ATOM 694 C CA . ALA A 1 89 ? -10.835 1.856 9.205 1.00 97.12 89 ALA A CA 1
ATOM 695 C C . ALA A 1 89 ? -11.380 3.213 9.676 1.00 97.12 89 ALA A C 1
ATOM 697 O O . ALA A 1 89 ? -11.284 3.533 10.856 1.00 97.12 89 ALA A O 1
ATOM 698 N N . ILE A 1 90 ? -12.012 3.980 8.779 1.00 97.19 90 ILE A N 1
ATOM 699 C CA . ILE A 1 90 ? -12.662 5.252 9.134 1.00 97.19 90 ILE A CA 1
ATOM 700 C C . ILE A 1 90 ? -13.762 5.017 10.172 1.00 97.19 90 ILE A C 1
ATOM 702 O O . ILE A 1 90 ? -13.805 5.712 11.180 1.00 97.19 90 ILE A O 1
ATOM 706 N N . LEU A 1 91 ? -14.637 4.033 9.953 1.00 97.56 91 LEU A N 1
ATOM 707 C CA . LEU A 1 91 ? -15.720 3.725 10.887 1.00 97.56 91 LEU A CA 1
ATOM 708 C C . LEU A 1 91 ? -15.189 3.264 12.244 1.00 97.56 91 LEU A C 1
ATOM 710 O O . LEU A 1 91 ? -15.741 3.660 13.261 1.00 97.56 91 LEU A O 1
ATOM 714 N N . TYR A 1 92 ? -14.119 2.469 12.273 1.00 97.50 92 TYR A N 1
ATOM 715 C CA . TYR A 1 92 ? -13.486 2.057 13.523 1.00 97.50 92 TYR A CA 1
ATOM 716 C C . TYR A 1 92 ? -12.977 3.266 14.314 1.00 97.50 92 TYR A C 1
ATOM 718 O O . TYR A 1 92 ? -13.337 3.421 15.474 1.00 97.50 92 TYR A O 1
ATOM 726 N N . ILE A 1 93 ? -12.201 4.145 13.673 1.00 96.75 93 ILE A N 1
ATOM 727 C CA . ILE A 1 93 ? -11.665 5.361 14.304 1.00 96.75 93 ILE A CA 1
ATOM 728 C C . ILE A 1 93 ? -12.794 6.289 14.772 1.00 96.75 93 ILE A C 1
ATOM 730 O O . ILE A 1 93 ? -12.666 6.953 15.789 1.00 96.75 93 ILE A O 1
ATOM 734 N N . TRP A 1 94 ? -13.896 6.360 14.026 1.00 96.81 94 TRP A N 1
ATOM 735 C CA . TRP A 1 94 ? -15.033 7.203 14.390 1.00 96.81 94 TRP A CA 1
ATOM 736 C C . TRP A 1 94 ? -15.786 6.692 15.619 1.00 96.81 94 TRP A C 1
ATOM 738 O O . TRP A 1 94 ? -16.302 7.484 16.404 1.00 96.81 94 TRP A O 1
ATOM 748 N N . LEU A 1 95 ? -15.936 5.373 15.733 1.00 95.94 95 LEU A N 1
ATOM 749 C CA . LEU A 1 95 ? -16.801 4.746 16.732 1.00 95.94 95 LEU A CA 1
ATOM 750 C C . LEU A 1 95 ? -16.097 4.440 18.057 1.00 95.94 95 LEU A C 1
ATOM 752 O O . LEU A 1 95 ? -16.792 4.232 19.052 1.00 95.94 95 LEU A O 1
ATOM 756 N N . VAL A 1 96 ? -14.765 4.363 18.055 1.00 90.38 96 VAL A N 1
ATOM 757 C CA . VAL A 1 96 ? -13.930 4.036 19.221 1.00 90.38 96 VAL A CA 1
ATOM 758 C C . VAL A 1 96 ? -13.216 5.283 19.705 1.00 90.38 96 VAL A C 1
ATOM 760 O O . VAL A 1 96 ? -13.330 5.579 20.912 1.00 90.38 96 VAL A O 1
#

pLDDT: mean 93.25, std 5.63, range [57.12, 98.25]

Secondary structure (DSSP, 8-state):
---HHHHHHHHHHHHHHHHHHHHHHHHTS--HHHHHHHHHHHHHHHHHHH-GGGGG-SSHHHHHHHH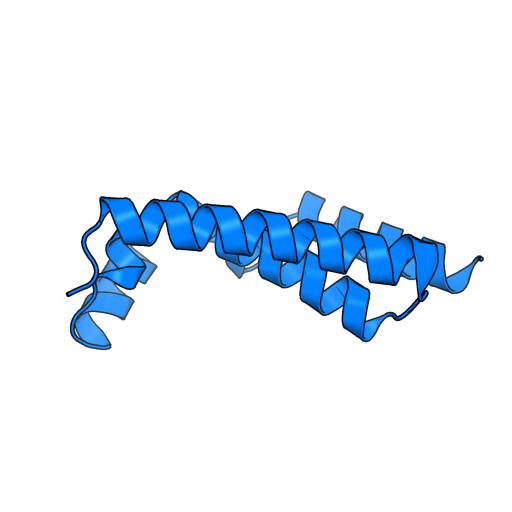HT-S-THHHH--HHHHHHHHHHHHHHHH-